Protein AF-K2CKA0-F1 (afdb_monomer_lite)

Foldseek 3Di:
DVPVVVVVVVCLVPPPDPDPVSVVVSVVVVVVVVVVVVVVVVVVLCVVQNPDVLSVLLVLLVVVVVVVLCCLVVPVCPPPLVVVLVVCVVVVNPVVSVVVNVVSLVVSLVVLVVVLVVCLVCLLVVLCVSCVPDDPVSSVVSSVSSNVNSVVVSVVSVVD

pLDDT: mean 84.24, std 9.34, range [54.22, 96.25]

Structure (mmCIF, N/CA/C/O backbone):
data_AF-K2CKA0-F1
#
_entry.id   AF-K2CKA0-F1
#
loop_
_atom_site.group_PDB
_atom_site.id
_atom_site.type_symbol
_atom_site.label_atom_id
_atom_site.label_alt_id
_atom_site.label_comp_id
_atom_site.label_asym_id
_atom_site.label_entity_id
_atom_site.label_seq_id
_atom_site.pdbx_PDB_ins_code
_atom_site.Cartn_x
_atom_site.Cartn_y
_atom_site.Cartn_z
_atom_site.occupancy
_atom_site.B_iso_or_equiv
_atom_site.auth_seq_id
_atom_site.auth_comp_id
_atom_site.auth_asym_id
_atom_site.auth_atom_id
_atom_site.pdbx_PDB_model_num
ATOM 1 N N . MET A 1 1 ? 18.003 16.656 26.207 1.00 54.22 1 MET A N 1
ATOM 2 C CA . MET A 1 1 ? 16.851 17.548 25.933 1.00 54.22 1 MET A CA 1
ATOM 3 C C . MET A 1 1 ? 15.810 17.054 24.901 1.00 54.22 1 MET A C 1
ATOM 5 O O . MET A 1 1 ? 14.679 17.493 25.061 1.00 54.22 1 MET A O 1
ATOM 9 N N . PRO A 1 2 ? 16.053 16.131 23.935 1.00 61.28 2 PRO A N 1
ATOM 10 C CA . PRO A 1 2 ? 15.016 15.755 22.946 1.00 61.28 2 PRO A CA 1
ATOM 11 C C . PRO A 1 2 ? 13.895 14.839 23.483 1.00 61.28 2 PRO A C 1
ATOM 13 O O . PRO A 1 2 ? 12.792 14.834 22.944 1.00 61.28 2 PRO A O 1
ATOM 16 N N . LYS A 1 3 ? 14.133 14.108 24.584 1.00 58.56 3 LYS A N 1
ATOM 17 C CA . LYS A 1 3 ? 13.155 13.155 25.147 1.00 58.56 3 LYS A CA 1
ATOM 18 C C . LYS A 1 3 ? 11.850 13.815 25.627 1.00 58.56 3 LYS A C 1
ATOM 20 O O . LYS A 1 3 ? 10.779 13.302 25.338 1.00 58.56 3 LYS A O 1
ATOM 25 N N . LYS A 1 4 ? 11.921 14.997 26.258 1.00 59.72 4 LYS A N 1
ATOM 26 C CA . LYS A 1 4 ? 10.733 15.708 26.782 1.00 59.72 4 LYS A CA 1
ATOM 27 C C . LYS A 1 4 ? 9.800 16.246 25.688 1.00 59.72 4 LYS A C 1
ATOM 29 O O . LYS A 1 4 ? 8.611 16.413 25.936 1.00 59.72 4 LYS A O 1
ATOM 34 N N . PHE A 1 5 ? 10.329 16.540 24.497 1.00 64.06 5 PHE A N 1
ATOM 35 C CA . PHE A 1 5 ? 9.527 17.013 23.363 1.00 64.06 5 PHE A CA 1
ATOM 36 C C . PHE A 1 5 ? 8.773 15.851 22.703 1.00 64.06 5 PHE A C 1
ATOM 38 O O . PHE A 1 5 ? 7.585 15.969 22.416 1.00 64.06 5 PHE A O 1
ATOM 45 N N . LEU A 1 6 ? 9.444 14.702 22.566 1.00 66.69 6 LEU A N 1
ATOM 46 C CA . LEU A 1 6 ? 8.834 13.454 22.106 1.00 66.69 6 LEU A CA 1
ATOM 47 C C . LEU A 1 6 ? 7.743 12.966 23.065 1.00 66.69 6 LEU A C 1
ATOM 49 O O . LEU A 1 6 ? 6.655 12.637 22.608 1.00 66.69 6 LEU A O 1
ATOM 53 N N . GLU A 1 7 ? 7.981 12.996 24.379 1.00 65.69 7 GLU A N 1
ATOM 54 C CA . GLU A 1 7 ? 6.977 12.602 25.380 1.00 65.69 7 GLU A CA 1
ATOM 55 C C . GLU A 1 7 ? 5.743 13.512 25.371 1.00 65.69 7 GLU A C 1
ATOM 57 O O . GLU A 1 7 ? 4.621 13.017 25.441 1.00 65.69 7 GLU A O 1
ATOM 62 N N . LYS A 1 8 ? 5.916 14.833 25.225 1.00 62.66 8 LYS A N 1
ATOM 63 C CA . LYS A 1 8 ? 4.786 15.770 25.102 1.00 62.66 8 LYS A CA 1
ATOM 64 C C . LYS A 1 8 ? 3.998 15.575 23.806 1.00 62.66 8 LYS A C 1
ATOM 66 O O . LYS A 1 8 ? 2.772 15.631 23.840 1.00 62.66 8 LYS A O 1
ATOM 71 N N . GLY A 1 9 ? 4.681 15.331 22.686 1.00 63.59 9 GLY A N 1
ATOM 72 C CA . GLY A 1 9 ? 4.036 15.019 21.407 1.00 63.59 9 GLY A CA 1
ATOM 73 C C . GLY A 1 9 ? 3.241 13.713 21.471 1.00 63.59 9 GLY A C 1
ATOM 74 O O . GLY A 1 9 ? 2.075 13.683 21.085 1.00 63.59 9 GLY A O 1
ATOM 75 N N . LEU A 1 10 ? 3.829 12.667 22.061 1.00 64.50 10 LEU A N 1
ATOM 76 C CA . LEU A 1 10 ? 3.164 11.388 22.323 1.00 64.50 10 LEU A CA 1
ATOM 77 C C . LEU A 1 10 ? 1.965 11.547 23.258 1.00 64.50 10 LEU A C 1
ATOM 79 O O . LEU A 1 10 ? 0.917 10.979 22.987 1.00 64.50 10 LEU A O 1
ATOM 83 N N . GLN A 1 11 ? 2.064 12.354 24.315 1.00 63.12 11 GLN A N 1
ATOM 84 C CA . GLN A 1 11 ? 0.934 12.605 25.214 1.00 63.12 11 GLN A CA 1
ATOM 85 C C . GLN A 1 11 ? -0.222 13.341 24.530 1.00 63.12 11 GLN A C 1
ATOM 87 O O . GLN A 1 11 ? -1.372 13.054 24.838 1.00 63.12 11 GLN A O 1
ATOM 92 N N . ILE A 1 12 ? 0.043 14.256 23.595 1.00 65.50 12 ILE A N 1
ATOM 93 C CA . ILE A 1 12 ? -1.016 14.932 22.826 1.00 65.50 12 ILE A CA 1
ATOM 94 C C . ILE A 1 12 ? -1.710 13.954 21.865 1.00 65.50 12 ILE A C 1
ATOM 96 O O . ILE A 1 12 ? -2.929 14.023 21.711 1.00 65.50 12 ILE A O 1
ATOM 100 N N . LEU A 1 13 ? -0.959 13.021 21.270 1.00 61.62 13 LEU A N 1
ATOM 101 C CA . LEU A 1 13 ? -1.504 11.967 20.406 1.00 61.62 13 LEU A CA 1
ATOM 102 C C . LEU A 1 13 ? -2.269 10.886 21.189 1.00 61.62 13 LEU A C 1
ATOM 104 O O . LEU A 1 13 ? -3.284 10.391 20.711 1.00 61.62 13 LEU A O 1
ATOM 108 N N . LEU A 1 14 ? -1.802 10.531 22.389 1.00 63.94 14 LEU A N 1
ATOM 109 C CA . LEU A 1 14 ? -2.344 9.433 23.198 1.00 63.94 14 LEU A CA 1
ATOM 110 C C . LEU A 1 14 ? -3.464 9.863 24.159 1.00 63.94 14 LEU A C 1
ATOM 112 O O . LEU A 1 14 ? -4.170 9.013 24.702 1.00 63.94 14 LEU A O 1
ATOM 116 N N . LYS A 1 15 ? -3.653 11.165 24.405 1.00 67.44 15 LYS A N 1
ATOM 117 C CA . LYS A 1 15 ? -4.737 11.651 25.267 1.00 67.44 15 LYS A CA 1
ATOM 118 C C . LYS A 1 15 ? -6.075 11.539 24.534 1.00 67.44 15 LYS A C 1
ATOM 120 O O . LYS A 1 15 ? -6.227 12.046 23.425 1.00 67.44 15 LYS A O 1
ATOM 125 N N . ARG A 1 16 ? -7.065 10.912 25.182 1.00 61.62 16 ARG A N 1
ATOM 126 C CA . ARG A 1 16 ? -8.437 10.775 24.664 1.00 61.62 16 ARG A CA 1
ATOM 127 C C . ARG A 1 16 ? -8.987 12.150 24.276 1.00 61.62 16 ARG A C 1
ATOM 129 O O . ARG A 1 16 ? -9.200 12.998 25.141 1.00 61.62 16 ARG A O 1
ATOM 136 N N . GLN A 1 17 ? -9.197 12.359 22.978 1.00 70.38 17 GLN A N 1
ATOM 137 C CA . GLN A 1 17 ? -9.733 13.610 22.455 1.00 70.38 17 GLN A CA 1
ATOM 138 C C . GLN A 1 17 ? -11.232 13.673 22.751 1.00 70.38 17 GLN A C 1
ATOM 140 O O . GLN A 1 17 ? -11.998 12.830 22.293 1.00 70.38 17 GLN A O 1
ATOM 145 N N . THR A 1 18 ? -11.648 14.643 23.563 1.00 69.19 18 THR A N 1
ATOM 146 C CA . THR A 1 18 ? -13.047 14.800 23.997 1.00 69.19 18 THR A CA 1
ATOM 147 C C . THR A 1 18 ? -13.874 15.661 23.044 1.00 69.19 18 THR A C 1
ATOM 149 O O . THR A 1 18 ? -15.095 15.575 23.064 1.00 69.19 18 THR A O 1
ATOM 152 N N . ASN A 1 19 ? -13.218 16.448 22.183 1.00 80.25 19 ASN A N 1
ATOM 153 C CA . ASN A 1 19 ? -13.859 17.312 21.194 1.00 80.25 19 ASN A CA 1
ATOM 154 C C . ASN A 1 19 ? -13.530 16.860 19.768 1.00 80.25 19 ASN A C 1
ATOM 156 O O . ASN A 1 19 ? -12.363 16.617 19.446 1.00 80.25 19 ASN A O 1
ATOM 160 N N . ILE A 1 20 ? -14.548 16.855 18.898 1.00 83.88 20 ILE A N 1
ATOM 161 C CA . ILE A 1 20 ? -14.439 16.509 17.467 1.00 83.88 20 ILE A CA 1
ATOM 162 C C . ILE A 1 20 ? -13.363 17.359 16.780 1.00 83.88 20 ILE A C 1
ATOM 164 O O . ILE A 1 20 ? -12.543 16.830 16.037 1.00 83.88 20 ILE A O 1
ATOM 168 N N . LEU A 1 21 ? -13.306 18.660 17.094 1.00 84.44 21 LEU A N 1
ATOM 169 C CA . LEU A 1 21 ? -12.316 19.589 16.540 1.00 84.44 21 LEU A CA 1
ATOM 170 C C . LEU A 1 21 ? -10.873 19.163 16.858 1.00 84.44 21 LEU A C 1
ATOM 172 O O . LEU A 1 21 ? -9.999 19.232 15.999 1.00 84.44 21 LEU A O 1
ATOM 176 N N . SER A 1 22 ? -10.629 18.692 18.083 1.00 83.50 22 SER A N 1
ATOM 177 C CA . SER A 1 22 ? -9.296 18.281 18.527 1.00 83.50 22 SER A CA 1
ATOM 178 C C . SER A 1 22 ? -8.872 16.963 17.875 1.00 83.50 22 SER A C 1
ATOM 180 O O . SER A 1 22 ? -7.742 16.833 17.409 1.00 83.50 22 SER A O 1
ATOM 182 N N . ALA A 1 23 ? -9.800 16.006 17.753 1.00 83.88 23 ALA A N 1
ATOM 183 C CA . ALA A 1 23 ? -9.568 14.762 17.019 1.00 83.88 23 ALA A CA 1
ATOM 184 C C . ALA A 1 23 ? -9.287 15.022 15.529 1.00 83.88 23 ALA A C 1
ATOM 186 O O . ALA A 1 23 ? -8.315 14.500 14.984 1.00 83.88 23 ALA A O 1
ATOM 187 N N . ALA A 1 24 ? -10.083 15.883 14.888 1.00 87.12 24 ALA A N 1
ATOM 188 C CA . ALA A 1 24 ? -9.888 16.270 13.494 1.00 87.12 24 ALA A CA 1
ATOM 189 C C . ALA A 1 24 ? -8.528 16.947 13.273 1.00 87.12 24 ALA A C 1
ATOM 191 O O . ALA A 1 24 ? -7.842 16.642 12.300 1.00 87.12 24 ALA A O 1
ATOM 192 N N . PHE A 1 25 ? -8.106 17.822 14.192 1.00 90.06 25 PHE A N 1
ATOM 193 C CA . PHE A 1 25 ? -6.806 18.486 14.113 1.00 90.06 25 PHE A CA 1
ATOM 194 C C . PHE A 1 25 ? -5.639 17.497 14.212 1.00 90.06 25 PHE A C 1
ATOM 196 O O . PHE A 1 25 ? -4.692 17.595 13.435 1.00 90.06 25 PHE A O 1
ATOM 203 N N . VAL A 1 26 ? -5.719 16.517 15.118 1.00 88.19 26 VAL A N 1
ATOM 204 C CA . VAL A 1 26 ? -4.702 15.461 15.238 1.00 88.19 26 VAL A CA 1
ATOM 205 C C . VAL A 1 26 ? -4.618 14.638 13.953 1.00 88.19 26 VAL A C 1
ATOM 20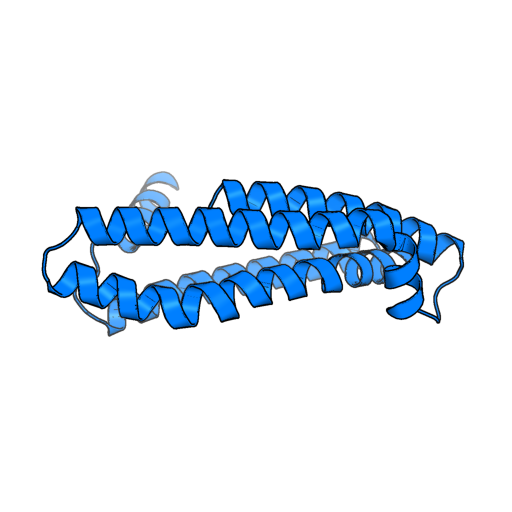7 O O . VAL A 1 26 ? -3.526 14.484 13.412 1.00 88.19 26 VAL A O 1
ATOM 210 N N . ILE A 1 27 ? -5.755 14.177 13.421 1.00 88.69 27 ILE A N 1
ATOM 211 C CA . ILE A 1 27 ? -5.803 13.395 12.176 1.00 88.69 27 ILE A CA 1
ATOM 212 C C . ILE A 1 27 ? -5.205 14.196 11.016 1.00 88.69 27 ILE A C 1
ATOM 214 O O . ILE A 1 27 ? -4.318 13.703 10.321 1.00 88.69 27 ILE A O 1
ATOM 218 N N . MET A 1 28 ? -5.638 15.447 10.827 1.00 90.88 28 MET A N 1
ATOM 219 C CA . MET A 1 28 ? -5.108 16.312 9.770 1.00 90.88 28 MET A CA 1
ATOM 220 C C . MET A 1 28 ? -3.611 16.569 9.939 1.00 90.88 28 MET A C 1
ATOM 222 O O . MET A 1 28 ? -2.869 16.479 8.964 1.00 90.88 28 MET A O 1
ATOM 226 N N . GLY A 1 29 ? -3.148 16.832 11.164 1.00 93.06 29 GLY A N 1
ATOM 227 C CA . GLY A 1 29 ? -1.728 17.009 11.460 1.00 93.06 29 GLY A CA 1
ATOM 228 C C . GLY A 1 29 ? -0.906 15.785 11.060 1.00 93.06 29 GLY A C 1
ATOM 229 O O . GLY A 1 29 ? 0.100 15.916 10.362 1.00 93.06 29 GLY A O 1
ATOM 230 N N . THR A 1 30 ? -1.363 14.584 11.422 1.00 90.62 30 THR A N 1
ATOM 231 C CA . THR A 1 30 ? -0.705 13.328 11.042 1.00 90.62 30 THR A CA 1
ATOM 232 C C . THR A 1 30 ? -0.719 13.108 9.528 1.00 90.62 30 THR A C 1
ATOM 234 O O . THR A 1 30 ? 0.310 12.736 8.965 1.00 90.62 30 THR A O 1
ATOM 237 N N . VAL A 1 31 ? -1.832 13.394 8.846 1.00 91.88 31 VAL A N 1
ATOM 238 C CA . VAL A 1 31 ? -1.941 13.277 7.381 1.00 91.88 31 VAL A CA 1
ATOM 239 C C . VAL A 1 31 ? -0.991 14.241 6.671 1.00 91.88 31 VAL A C 1
ATOM 241 O O . VAL A 1 31 ? -0.314 13.845 5.725 1.00 91.88 31 VAL A O 1
ATOM 244 N N . VAL A 1 32 ? -0.891 15.491 7.126 1.00 95.19 32 VAL A N 1
ATOM 245 C CA . VAL A 1 32 ? 0.040 16.476 6.554 1.00 95.19 32 VAL A CA 1
ATOM 246 C C . VAL A 1 32 ? 1.484 16.014 6.730 1.00 95.19 32 VAL A C 1
ATOM 248 O O . VAL A 1 32 ? 2.254 16.048 5.772 1.00 95.19 32 VAL A O 1
ATOM 251 N N . ILE A 1 33 ? 1.851 15.520 7.915 1.00 94.81 33 ILE A N 1
ATOM 252 C CA . ILE A 1 33 ? 3.195 14.984 8.169 1.00 94.81 33 ILE A CA 1
ATOM 253 C C . ILE A 1 33 ? 3.488 13.786 7.252 1.00 94.81 33 ILE A C 1
ATOM 255 O O . ILE A 1 33 ? 4.561 13.730 6.650 1.00 94.81 33 ILE A O 1
ATOM 259 N N . ALA A 1 34 ? 2.535 12.864 7.086 1.00 92.69 34 ALA A N 1
ATOM 260 C CA . ALA A 1 34 ? 2.676 11.719 6.188 1.00 92.69 34 ALA A CA 1
ATOM 261 C C . ALA A 1 34 ? 2.852 12.149 4.721 1.00 92.69 34 ALA A C 1
ATOM 263 O O . ALA A 1 34 ? 3.707 11.612 4.016 1.00 92.69 34 ALA A O 1
ATOM 264 N N . GLN A 1 35 ? 2.108 13.163 4.269 1.00 93.38 35 GLN A N 1
ATOM 265 C CA . GLN A 1 35 ? 2.254 13.714 2.920 1.00 93.38 35 GLN A CA 1
ATOM 266 C C . GLN A 1 35 ? 3.601 14.413 2.721 1.00 93.38 35 GLN A C 1
ATOM 268 O O . GLN A 1 35 ? 4.241 14.207 1.693 1.00 93.38 35 GLN A O 1
ATOM 273 N N . LEU A 1 36 ? 4.083 15.178 3.704 1.00 96.25 36 LEU A N 1
ATOM 274 C CA . LEU A 1 36 ? 5.413 15.791 3.652 1.00 96.25 36 LEU A CA 1
ATOM 275 C C . LEU A 1 36 ? 6.518 14.731 3.563 1.00 96.25 36 LEU A C 1
ATOM 277 O O . LEU A 1 36 ? 7.413 14.855 2.729 1.00 96.25 36 LEU A O 1
ATOM 281 N N . LEU A 1 37 ? 6.432 13.658 4.354 1.00 94.69 37 LEU A N 1
ATOM 282 C CA . LEU A 1 37 ? 7.343 12.510 4.258 1.00 94.69 37 LEU A CA 1
ATOM 283 C C . LEU A 1 37 ? 7.275 11.848 2.874 1.00 94.69 37 LEU A C 1
ATOM 285 O O . LEU A 1 37 ? 8.311 11.523 2.292 1.00 94.69 37 LEU A O 1
ATOM 289 N N . GLY A 1 38 ? 6.073 11.706 2.312 1.00 92.12 38 GLY A N 1
ATOM 290 C CA . GLY A 1 38 ? 5.863 11.209 0.953 1.00 92.12 38 GLY A CA 1
ATOM 291 C C . GLY A 1 38 ? 6.523 12.087 -0.115 1.00 92.12 38 GLY A C 1
ATOM 292 O O . GLY A 1 38 ? 7.179 11.563 -1.017 1.00 92.12 38 GLY A O 1
ATOM 293 N N . LEU A 1 39 ? 6.423 13.412 0.015 1.00 94.31 39 LEU A N 1
ATOM 294 C CA . LEU A 1 39 ? 7.079 14.373 -0.877 1.00 94.31 39 LEU A CA 1
ATOM 295 C C . LEU A 1 39 ? 8.604 14.306 -0.761 1.00 94.31 39 LEU A C 1
ATOM 297 O O . LEU A 1 39 ? 9.298 14.300 -1.778 1.00 94.31 39 LEU A O 1
ATOM 301 N N . VAL A 1 40 ? 9.138 14.210 0.460 1.00 95.31 40 VAL A N 1
ATOM 302 C CA . VAL A 1 40 ? 10.579 14.027 0.690 1.00 95.31 40 VAL A CA 1
ATOM 303 C C . VAL A 1 40 ? 11.055 12.727 0.045 1.00 95.31 40 VAL A C 1
ATOM 305 O O . VAL A 1 40 ? 12.038 12.745 -0.693 1.00 95.31 40 VAL A O 1
ATOM 308 N N . ARG A 1 41 ? 10.326 11.617 0.225 1.00 93.19 41 ARG A N 1
ATOM 309 C CA . ARG A 1 41 ? 10.616 10.336 -0.438 1.00 93.19 41 ARG A CA 1
ATOM 310 C C . ARG A 1 41 ? 10.673 10.494 -1.956 1.00 93.19 41 ARG A C 1
ATOM 312 O O . ARG A 1 41 ? 11.622 10.030 -2.579 1.00 93.19 41 ARG A O 1
ATOM 319 N N . GLN A 1 42 ? 9.688 11.161 -2.556 1.00 89.31 42 GLN A N 1
ATOM 320 C CA . GLN A 1 42 ? 9.666 11.392 -4.003 1.00 89.31 42 GLN A CA 1
ATOM 321 C C . GLN A 1 42 ? 10.861 12.228 -4.472 1.00 89.31 42 GLN A C 1
ATOM 323 O O . GLN A 1 42 ? 11.501 11.877 -5.461 1.00 89.31 42 GLN A O 1
ATOM 328 N N . ARG A 1 43 ? 11.211 13.298 -3.749 1.00 90.62 43 ARG A N 1
ATOM 329 C CA . ARG A 1 43 ? 12.387 14.125 -4.057 1.00 90.62 43 ARG A CA 1
ATOM 330 C C . ARG A 1 43 ? 13.688 13.334 -3.964 1.00 90.62 43 ARG A C 1
ATOM 332 O O . ARG A 1 43 ? 14.524 13.478 -4.849 1.00 90.62 43 ARG A O 1
ATOM 339 N N . LEU A 1 44 ? 13.842 12.485 -2.948 1.00 91.12 44 LEU A N 1
ATOM 340 C CA . LEU A 1 44 ? 15.010 11.615 -2.798 1.00 91.12 44 LEU A CA 1
ATOM 341 C C . LEU A 1 44 ? 15.112 10.605 -3.945 1.00 91.12 44 LEU A C 1
ATOM 343 O O . LEU A 1 44 ? 16.189 10.441 -4.508 1.00 91.12 44 LEU A O 1
ATOM 347 N N . LEU A 1 45 ? 14.000 9.980 -4.342 1.00 88.88 45 LEU A N 1
ATOM 348 C CA . LEU A 1 45 ? 13.981 9.057 -5.480 1.00 88.88 45 LEU A CA 1
ATOM 349 C C . LEU A 1 45 ? 14.411 9.749 -6.780 1.00 88.88 45 LEU A C 1
ATOM 351 O O . LEU A 1 45 ? 15.243 9.214 -7.506 1.00 88.88 45 LEU A O 1
ATOM 355 N N . VAL A 1 46 ? 13.908 10.957 -7.048 1.00 89.69 46 VAL A N 1
ATOM 356 C CA . VAL A 1 46 ? 14.320 11.745 -8.222 1.00 89.69 46 VAL A CA 1
ATOM 357 C C . VAL A 1 46 ? 15.785 12.183 -8.124 1.00 89.69 46 VAL A C 1
ATOM 359 O O . VAL A 1 46 ? 16.481 12.171 -9.131 1.00 89.69 46 VAL A O 1
ATOM 362 N N . ALA A 1 47 ? 16.279 12.546 -6.938 1.00 87.75 47 ALA A N 1
ATOM 363 C CA . ALA A 1 47 ? 17.671 12.959 -6.751 1.00 87.75 47 ALA A CA 1
ATOM 364 C C . ALA A 1 47 ? 18.668 11.803 -6.939 1.00 87.75 47 ALA A C 1
ATOM 366 O O . ALA A 1 47 ? 19.742 12.013 -7.493 1.00 87.75 47 ALA A O 1
ATOM 367 N N . ILE A 1 48 ? 18.314 10.592 -6.495 1.00 87.19 48 ILE A N 1
ATOM 368 C CA . ILE A 1 48 ? 19.178 9.404 -6.573 1.00 87.19 48 ILE A CA 1
ATOM 369 C C . ILE A 1 48 ? 19.127 8.773 -7.967 1.00 87.19 48 ILE A C 1
ATOM 371 O O . ILE A 1 48 ? 20.165 8.453 -8.538 1.00 87.19 48 ILE A O 1
ATOM 375 N N . PHE A 1 49 ? 17.926 8.580 -8.518 1.00 83.69 49 PHE A N 1
ATOM 376 C CA . PHE A 1 49 ? 17.735 7.862 -9.782 1.00 83.69 49 PHE A CA 1
ATOM 377 C C . PHE A 1 49 ? 17.640 8.785 -11.005 1.00 83.69 49 PHE A C 1
ATOM 379 O O . PHE A 1 49 ? 17.656 8.291 -12.133 1.00 83.69 49 PHE A O 1
ATOM 386 N N . GLY A 1 50 ? 17.530 10.103 -10.815 1.00 78.81 50 GLY A N 1
ATOM 387 C CA . GLY A 1 50 ? 17.325 11.072 -11.893 1.00 78.81 50 GLY A CA 1
ATOM 388 C C . GLY A 1 50 ? 15.998 10.880 -12.637 1.00 78.81 50 GLY A C 1
ATOM 389 O O . GLY A 1 50 ? 15.131 10.100 -12.238 1.00 78.81 50 GLY A O 1
ATOM 390 N N . ALA A 1 51 ? 15.858 11.552 -13.784 1.00 67.38 51 ALA A N 1
ATOM 391 C CA . ALA A 1 51 ? 14.810 11.267 -14.770 1.00 67.38 51 ALA A CA 1
ATOM 392 C C . ALA A 1 51 ? 15.137 9.988 -15.571 1.00 67.38 51 ALA A C 1
ATOM 394 O O . ALA A 1 51 ? 15.152 9.994 -16.800 1.00 67.38 51 ALA A O 1
ATOM 395 N N . SER A 1 52 ? 15.483 8.897 -14.882 1.00 74.81 52 SER A N 1
ATOM 396 C CA . SER A 1 52 ? 15.785 7.621 -15.528 1.00 74.81 52 SER A CA 1
ATOM 397 C C . SER A 1 52 ? 14.513 6.827 -15.808 1.00 74.81 52 SER A C 1
ATOM 399 O O . SER A 1 52 ? 13.544 6.854 -15.045 1.00 74.81 52 SER A O 1
ATOM 401 N N . ASN A 1 53 ? 14.548 6.033 -16.879 1.00 78.12 53 ASN A N 1
ATOM 402 C CA . ASN A 1 53 ? 13.474 5.093 -17.202 1.00 78.12 53 ASN A CA 1
ATOM 403 C C . ASN A 1 53 ? 13.197 4.098 -16.056 1.00 78.12 53 ASN A C 1
ATOM 405 O O . ASN A 1 53 ? 12.073 3.631 -15.907 1.00 78.12 53 ASN A O 1
ATOM 409 N N . ILE A 1 54 ? 14.194 3.813 -15.211 1.00 84.50 54 ILE A N 1
ATOM 410 C CA . ILE A 1 54 ? 14.078 2.900 -14.065 1.00 84.50 54 ILE A CA 1
ATOM 411 C C . ILE A 1 54 ? 13.123 3.464 -13.006 1.00 84.50 54 ILE A C 1
ATOM 413 O O . ILE A 1 54 ? 12.287 2.729 -12.482 1.00 84.50 54 ILE A O 1
ATOM 417 N N . LEU A 1 55 ? 13.193 4.770 -12.724 1.00 86.69 55 LEU A N 1
ATOM 418 C CA . LEU A 1 55 ? 12.272 5.411 -11.785 1.00 86.69 55 LEU A CA 1
ATOM 419 C C . LEU A 1 55 ? 10.830 5.355 -12.306 1.00 86.69 55 LEU A C 1
ATOM 421 O O . LEU A 1 55 ? 9.914 5.051 -11.545 1.00 86.69 55 LEU A O 1
ATOM 425 N N . GLY A 1 56 ? 10.634 5.589 -13.607 1.00 86.81 56 GLY A N 1
ATOM 426 C CA . GLY A 1 56 ? 9.328 5.450 -14.255 1.00 86.81 56 GLY A CA 1
ATOM 427 C C . GLY A 1 56 ? 8.755 4.037 -14.121 1.00 86.81 56 GLY A C 1
ATOM 428 O O . GLY A 1 56 ? 7.580 3.881 -13.796 1.00 86.81 56 GLY A O 1
ATOM 429 N N . VAL A 1 57 ? 9.599 3.014 -14.286 1.00 90.19 57 VAL A N 1
ATOM 430 C CA . VAL A 1 57 ? 9.227 1.602 -14.106 1.00 90.19 57 VAL A CA 1
ATOM 431 C C . VAL A 1 57 ? 8.847 1.290 -12.657 1.00 90.19 57 VAL A C 1
ATOM 433 O O . VAL A 1 57 ? 7.827 0.643 -12.429 1.00 90.19 57 VAL A O 1
ATOM 436 N N . TYR A 1 58 ? 9.612 1.778 -11.678 1.00 90.00 58 TYR A N 1
ATOM 437 C CA . TYR A 1 58 ? 9.300 1.596 -10.256 1.00 90.00 58 TYR A CA 1
ATOM 438 C C . TYR A 1 58 ? 7.993 2.289 -9.848 1.00 90.00 58 TYR A C 1
ATOM 440 O O . TYR A 1 58 ? 7.160 1.708 -9.160 1.00 90.00 58 TYR A O 1
ATOM 448 N N . LEU A 1 59 ? 7.777 3.527 -10.295 1.00 89.12 59 LEU A N 1
ATOM 449 C CA . LEU A 1 59 ? 6.539 4.252 -9.999 1.00 89.12 59 LEU A CA 1
ATOM 450 C C . LEU A 1 59 ? 5.325 3.612 -10.684 1.00 89.12 59 LEU A C 1
ATOM 452 O O . LEU A 1 59 ? 4.219 3.670 -10.154 1.00 89.12 59 LEU A O 1
ATOM 456 N N . ALA A 1 60 ? 5.509 3.013 -11.861 1.00 90.50 60 ALA A N 1
ATOM 457 C CA . ALA A 1 60 ? 4.448 2.288 -12.548 1.00 90.50 60 ALA A CA 1
ATOM 458 C C . ALA A 1 60 ? 4.128 0.949 -11.869 1.00 90.50 60 ALA A C 1
ATOM 460 O O . ALA A 1 60 ? 2.956 0.583 -11.796 1.00 90.50 60 ALA A O 1
ATOM 461 N N . SER A 1 61 ? 5.135 0.230 -11.361 1.00 91.94 61 SER A N 1
ATOM 462 C CA . SER A 1 61 ? 4.941 -1.089 -10.749 1.00 91.94 61 SER A CA 1
ATOM 463 C C . SER A 1 61 ? 4.147 -1.044 -9.443 1.00 91.94 61 SER A C 1
ATOM 465 O O . SER A 1 61 ? 3.470 -2.025 -9.144 1.00 91.94 61 SER A O 1
ATOM 467 N N . SER A 1 62 ? 4.177 0.073 -8.701 1.00 90.62 62 SER A N 1
ATOM 468 C CA . SER A 1 62 ? 3.405 0.224 -7.456 1.00 90.62 62 SER A CA 1
ATOM 469 C C . SER A 1 62 ? 1.949 0.636 -7.669 1.00 90.62 62 SER A C 1
ATOM 471 O O . SER A 1 62 ? 1.104 0.284 -6.859 1.00 90.62 62 SER A O 1
ATOM 473 N N . ARG A 1 63 ? 1.610 1.316 -8.774 1.00 90.31 63 ARG A N 1
ATOM 474 C CA . ARG A 1 63 ? 0.266 1.898 -8.976 1.00 90.31 63 ARG A CA 1
ATOM 475 C C . ARG A 1 63 ? -0.880 0.904 -8.857 1.00 90.31 63 ARG A C 1
ATOM 477 O O . ARG A 1 63 ? -1.912 1.240 -8.288 1.00 90.31 63 ARG A O 1
ATOM 484 N N . LEU A 1 64 ? -0.739 -0.260 -9.486 1.00 89.94 64 LEU A N 1
ATOM 485 C CA . LEU A 1 64 ? -1.812 -1.248 -9.540 1.00 89.94 64 LEU A CA 1
ATOM 486 C C . LEU A 1 64 ? -2.022 -1.938 -8.178 1.00 89.94 64 LEU A C 1
ATOM 488 O O . LEU A 1 64 ? -3.171 -1.973 -7.735 1.00 89.94 64 L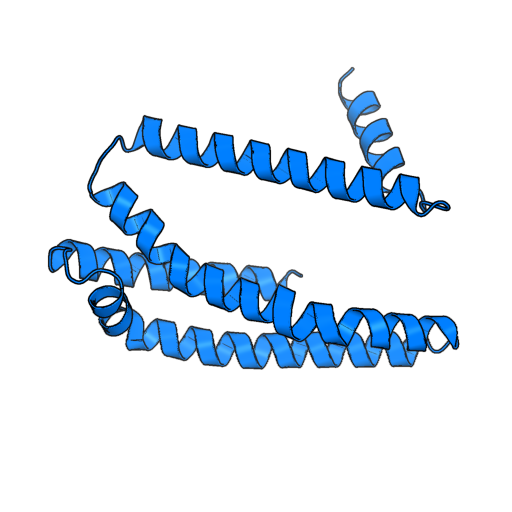EU A O 1
ATOM 492 N N . PRO A 1 65 ? -0.960 -2.417 -7.496 1.00 89.19 65 PRO A N 1
ATOM 493 C CA . PRO A 1 65 ? -1.042 -2.837 -6.094 1.00 89.19 65 PRO A CA 1
ATOM 494 C C . PRO A 1 65 ? -1.655 -1.759 -5.177 1.00 89.19 65 PRO A C 1
ATOM 496 O O . PRO A 1 65 ? -2.715 -1.988 -4.586 1.00 89.19 65 PRO A O 1
ATOM 499 N N . ASP A 1 66 ? -1.102 -0.537 -5.208 1.00 90.19 66 ASP A N 1
ATOM 500 C CA . ASP A 1 66 ? -1.537 0.594 -4.376 1.00 90.19 66 ASP A CA 1
ATOM 501 C C . ASP A 1 66 ? -3.038 0.890 -4.570 1.00 90.19 66 ASP A C 1
ATOM 503 O O . ASP A 1 66 ? -3.777 1.129 -3.612 1.00 90.19 66 ASP A O 1
ATOM 507 N N . PHE A 1 67 ? -3.517 0.852 -5.819 1.00 90.19 67 PHE A N 1
ATOM 508 C CA . PHE A 1 67 ? -4.921 1.090 -6.150 1.00 90.19 67 PHE A CA 1
ATOM 509 C C . PHE A 1 67 ? -5.856 0.046 -5.531 1.00 90.19 67 PHE A C 1
ATOM 511 O O . PHE A 1 67 ? -6.902 0.400 -4.986 1.00 90.19 67 PHE A O 1
ATOM 518 N N . LEU A 1 68 ? -5.499 -1.237 -5.596 1.00 88.06 68 LEU A N 1
ATOM 519 C CA . LEU A 1 68 ? -6.320 -2.312 -5.034 1.00 88.06 68 LEU A CA 1
ATOM 520 C C . LEU A 1 68 ? -6.343 -2.268 -3.513 1.00 88.06 68 LEU A C 1
ATOM 522 O O . LEU A 1 68 ? -7.403 -2.4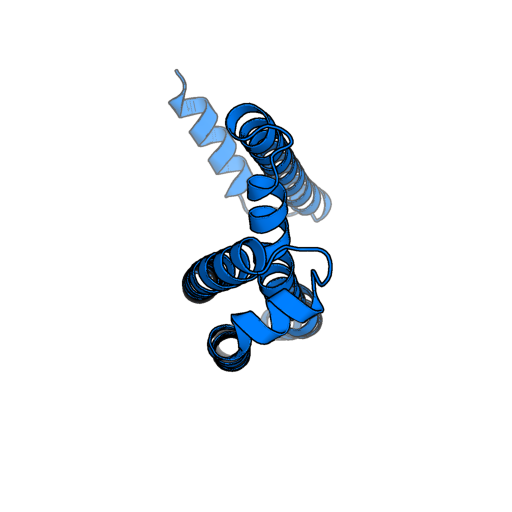26 -2.904 1.00 88.06 68 LEU A O 1
ATOM 526 N N . PHE A 1 69 ? -5.188 -2.000 -2.913 1.00 85.81 69 PHE A N 1
ATOM 527 C CA . PHE A 1 69 ? -5.064 -1.773 -1.484 1.00 85.81 69 PHE A CA 1
ATOM 528 C C . PHE A 1 69 ? -5.969 -0.619 -1.031 1.00 85.81 69 PHE A C 1
ATOM 530 O O . PHE A 1 69 ? -6.772 -0.765 -0.104 1.00 85.81 69 PHE A O 1
ATOM 537 N N . GLN A 1 70 ? -5.927 0.506 -1.748 1.00 85.81 70 GLN A N 1
ATOM 538 C CA . GLN A 1 70 ? -6.758 1.667 -1.450 1.00 85.81 70 GLN A CA 1
ATOM 539 C C . GLN A 1 70 ? -8.253 1.388 -1.663 1.00 85.81 70 GLN A C 1
ATOM 541 O O . GLN A 1 70 ? -9.068 1.844 -0.864 1.00 85.81 70 GLN A O 1
ATOM 546 N N . LEU A 1 71 ? -8.632 0.609 -2.679 1.00 87.19 71 LEU A N 1
ATOM 547 C CA . LEU A 1 71 ? -10.021 0.210 -2.925 1.00 87.19 71 LEU A CA 1
ATOM 548 C C . LEU A 1 71 ? -10.586 -0.610 -1.758 1.00 87.19 71 LEU A C 1
ATOM 550 O O . LEU A 1 71 ? -11.713 -0.370 -1.319 1.00 87.19 71 LEU A O 1
ATOM 554 N N . ILE A 1 72 ? -9.801 -1.540 -1.215 1.00 82.06 72 ILE A N 1
ATOM 555 C CA . ILE A 1 72 ? -10.237 -2.398 -0.110 1.00 82.06 72 ILE A CA 1
ATOM 556 C C . ILE A 1 72 ? -10.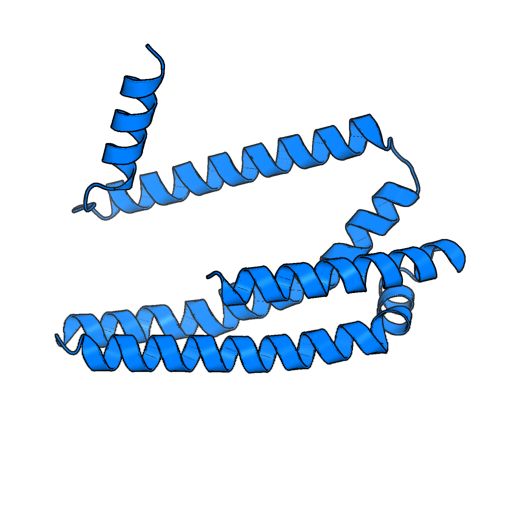321 -1.609 1.202 1.00 82.06 72 ILE A C 1
ATOM 558 O O . ILE A 1 72 ? -11.330 -1.704 1.901 1.00 82.06 72 ILE A O 1
ATOM 562 N N . ILE A 1 73 ? -9.330 -0.769 1.510 1.00 78.75 73 ILE A N 1
ATOM 563 C CA . ILE A 1 73 ? -9.311 0.009 2.760 1.00 78.75 73 ILE A CA 1
ATOM 564 C C . ILE A 1 73 ? -10.302 1.173 2.737 1.00 78.75 73 ILE A C 1
ATOM 566 O O . ILE A 1 73 ? -11.099 1.331 3.667 1.00 78.75 73 ILE A O 1
ATOM 570 N N . ALA A 1 74 ? -10.261 2.007 1.698 1.00 73.88 74 ALA A N 1
ATOM 571 C CA . ALA A 1 74 ? -11.098 3.201 1.620 1.00 73.88 74 ALA A CA 1
ATOM 572 C C . ALA A 1 74 ? -12.537 2.863 1.210 1.00 73.88 74 ALA A C 1
ATOM 574 O O . ALA A 1 74 ? -13.480 3.433 1.755 1.00 73.88 74 ALA A O 1
ATOM 575 N N . GLY A 1 75 ? -12.707 1.935 0.266 1.00 70.69 75 GLY A N 1
ATOM 576 C CA . GLY A 1 75 ? -14.009 1.563 -0.278 1.00 70.69 75 GLY A CA 1
ATOM 577 C C . GLY A 1 75 ? -14.750 0.575 0.611 1.00 70.69 75 GLY A C 1
ATOM 578 O O . GLY A 1 75 ? -15.768 0.922 1.205 1.00 70.69 75 GLY A O 1
ATOM 579 N N . ALA A 1 76 ? -14.255 -0.658 0.703 1.00 68.69 76 ALA A N 1
ATOM 580 C CA . ALA A 1 76 ? -14.995 -1.751 1.334 1.00 68.69 76 ALA A CA 1
ATOM 581 C C . ALA A 1 76 ? -14.969 -1.684 2.866 1.00 68.69 76 ALA A C 1
ATOM 583 O O . ALA A 1 76 ? -16.008 -1.837 3.507 1.00 68.69 76 ALA A O 1
ATOM 584 N N . LEU A 1 77 ? -13.793 -1.435 3.450 1.00 71.94 77 LEU A N 1
ATOM 585 C CA . LEU A 1 77 ? -13.649 -1.423 4.898 1.00 71.94 77 LEU A CA 1
ATOM 586 C C . LEU A 1 77 ? -14.243 -0.132 5.464 1.00 71.94 77 LEU A C 1
ATOM 588 O O . LEU A 1 77 ? -15.245 -0.185 6.156 1.00 71.94 77 LEU A O 1
ATOM 592 N N . SER A 1 78 ? -13.731 1.046 5.111 1.00 73.19 78 SER A N 1
ATOM 593 C CA . SER A 1 78 ? -14.101 2.291 5.807 1.00 73.19 78 SER A CA 1
ATOM 594 C C . SER A 1 78 ? -15.576 2.704 5.668 1.00 73.19 78 SER A C 1
ATOM 596 O O . SER A 1 78 ? -16.161 3.177 6.643 1.00 73.19 78 SER A O 1
ATOM 598 N N . SER A 1 79 ? -16.197 2.521 4.496 1.00 74.06 79 SER A N 1
ATOM 599 C CA . SER A 1 79 ? -17.569 3.001 4.246 1.00 74.06 79 SER A CA 1
ATOM 600 C C . SER A 1 79 ? -18.649 2.202 4.987 1.00 74.06 79 SER A C 1
ATOM 602 O O . SER A 1 79 ? -19.631 2.784 5.444 1.00 74.06 79 SER A O 1
ATOM 604 N N . ALA A 1 80 ? -18.455 0.890 5.148 1.00 77.12 80 ALA A N 1
ATOM 605 C CA . ALA A 1 80 ? -19.405 0.002 5.815 1.00 77.12 80 ALA A CA 1
ATOM 606 C C . ALA A 1 80 ? -18.993 -0.322 7.260 1.00 77.12 80 ALA A C 1
ATOM 608 O O . ALA A 1 80 ? -19.850 -0.448 8.132 1.00 77.12 80 ALA A O 1
ATOM 609 N N . PHE A 1 81 ? -17.691 -0.428 7.543 1.00 81.44 81 PHE A N 1
ATOM 610 C CA . PHE A 1 81 ? -17.183 -0.803 8.863 1.00 81.44 81 PHE A CA 1
ATOM 611 C C . PHE A 1 81 ? -17.454 0.267 9.912 1.00 81.44 81 PHE A C 1
ATOM 613 O O . PHE A 1 81 ? -18.041 -0.038 10.943 1.00 81.44 81 PHE A O 1
ATOM 620 N N . ILE A 1 82 ? -17.034 1.511 9.657 1.00 82.38 82 ILE A N 1
ATOM 621 C CA . ILE A 1 82 ? -17.085 2.599 10.642 1.00 82.38 82 ILE A CA 1
ATOM 622 C C . ILE A 1 82 ? -18.509 2.821 11.177 1.00 82.38 82 ILE A C 1
ATOM 624 O O . ILE A 1 82 ? -18.672 2.768 12.396 1.00 82.38 82 ILE A O 1
ATOM 628 N N . PRO A 1 83 ? -19.548 3.023 10.337 1.00 82.38 83 PRO A N 1
ATOM 629 C CA . PRO A 1 83 ? -20.893 3.281 10.848 1.00 82.38 83 PRO A CA 1
ATOM 630 C C . PRO A 1 83 ? -21.451 2.098 11.643 1.00 82.38 83 PRO A C 1
ATOM 632 O O . PRO A 1 83 ? -21.995 2.297 12.728 1.00 82.38 83 PRO A O 1
ATOM 635 N N . VAL A 1 84 ? -21.264 0.868 11.154 1.00 84.00 84 VAL A N 1
ATOM 636 C CA . VAL A 1 84 ? -21.788 -0.331 11.820 1.00 84.00 84 VAL A CA 1
ATOM 637 C C . VAL A 1 84 ? -21.043 -0.580 13.135 1.00 84.00 84 VAL A C 1
ATOM 639 O O . VAL A 1 84 ? -21.667 -0.804 14.170 1.00 84.00 84 VAL A O 1
ATOM 642 N N . PHE A 1 85 ? -19.717 -0.456 13.149 1.00 85.06 85 PHE A N 1
ATOM 643 C CA . PHE A 1 85 ? -18.906 -0.610 14.357 1.00 85.06 85 PHE A CA 1
ATOM 644 C C . PHE A 1 85 ? -19.249 0.450 15.415 1.00 85.06 85 PHE A C 1
ATOM 646 O O . PHE A 1 85 ? -19.398 0.126 16.595 1.00 85.06 85 PHE A O 1
ATOM 653 N N . SER A 1 86 ? -19.437 1.708 15.001 1.00 84.62 86 SER A N 1
ATOM 654 C CA . SER A 1 86 ? -19.897 2.785 15.883 1.00 84.62 86 SER A CA 1
ATOM 655 C C . SER A 1 86 ? -21.297 2.525 16.444 1.00 84.62 86 SER A C 1
ATOM 657 O O . SER A 1 86 ? -21.539 2.826 17.613 1.00 84.62 86 SER A O 1
ATOM 659 N N . GLU A 1 87 ? -22.201 1.923 15.668 1.00 85.88 87 GLU A N 1
ATOM 660 C CA . GLU A 1 87 ? -23.537 1.544 16.135 1.00 85.88 87 GLU A CA 1
ATOM 661 C C . GLU A 1 87 ? -23.483 0.453 17.219 1.00 85.88 87 GLU A C 1
ATOM 663 O O . GLU A 1 87 ? -24.151 0.574 18.250 1.00 85.88 87 GLU A O 1
ATOM 668 N N . TYR A 1 88 ? -22.655 -0.585 17.038 1.00 85.88 88 TYR A N 1
ATOM 669 C CA . TYR A 1 88 ? -22.463 -1.630 18.054 1.00 85.88 88 TYR A CA 1
ATOM 670 C C . TYR A 1 88 ? -21.855 -1.074 19.348 1.00 85.88 88 TYR A C 1
ATOM 672 O O . TYR A 1 88 ? -22.294 -1.447 20.439 1.00 85.88 88 TYR A O 1
ATOM 680 N N . LEU A 1 89 ? -20.894 -0.146 19.246 1.00 84.81 89 LEU A N 1
ATOM 681 C CA . LEU A 1 89 ? -20.334 0.537 20.415 1.00 84.81 89 LEU A CA 1
ATOM 682 C C . LEU A 1 89 ? -21.371 1.402 21.139 1.00 84.81 89 LEU A C 1
ATOM 684 O O . LEU A 1 89 ? -21.392 1.411 22.367 1.00 84.81 89 LEU A O 1
ATOM 688 N N . GLY A 1 90 ? -22.236 2.101 20.399 1.00 83.69 90 GLY A N 1
ATOM 689 C CA . GLY A 1 90 ? -23.313 2.917 20.969 1.00 83.69 90 GLY A CA 1
ATOM 690 C C . GLY A 1 90 ? -24.362 2.104 21.735 1.00 83.69 90 GLY A C 1
ATOM 691 O O . GLY A 1 90 ? -25.040 2.644 22.603 1.00 83.69 90 GLY A O 1
ATOM 692 N N . LYS A 1 91 ? -24.467 0.800 21.452 1.00 87.94 91 LYS A N 1
ATOM 693 C CA . LYS A 1 91 ? -25.349 -0.159 22.138 1.00 87.94 91 LYS A CA 1
ATOM 694 C C . LYS A 1 91 ? -24.651 -0.926 23.276 1.00 87.94 91 LYS A C 1
ATOM 696 O O . LYS A 1 91 ? -25.199 -1.915 23.751 1.00 87.94 91 LYS A O 1
ATOM 701 N N . ASP A 1 92 ? -23.442 -0.515 23.673 1.00 82.56 92 ASP A N 1
ATOM 702 C CA . ASP A 1 92 ? -22.576 -1.174 24.672 1.00 82.56 92 ASP A CA 1
ATOM 703 C C . ASP A 1 92 ? -22.206 -2.643 24.355 1.00 82.56 92 ASP A C 1
ATOM 705 O O . ASP A 1 92 ? -21.696 -3.383 25.198 1.00 82.56 92 ASP A O 1
ATOM 709 N N . LYS A 1 93 ? -22.370 -3.075 23.097 1.00 86.69 93 LYS A N 1
ATOM 710 C CA . LYS A 1 93 ? -22.057 -4.436 22.629 1.00 86.69 93 LYS A CA 1
ATOM 711 C C . LYS A 1 93 ? -20.606 -4.556 22.158 1.00 86.69 93 LYS A C 1
ATOM 713 O O . LYS A 1 93 ? -20.327 -4.837 20.992 1.00 86.69 93 LYS A O 1
ATOM 718 N N . LYS A 1 94 ? -19.658 -4.317 23.066 1.00 83.19 94 LYS A N 1
ATOM 719 C CA . LYS A 1 94 ? -18.218 -4.260 22.737 1.00 83.19 94 LYS A CA 1
ATOM 720 C C . LYS A 1 94 ? -17.665 -5.572 22.175 1.00 83.19 94 LYS A C 1
ATOM 722 O O . LYS A 1 94 ? -16.843 -5.538 21.263 1.00 83.19 94 LYS A O 1
ATOM 727 N N . GLU A 1 95 ? -18.113 -6.714 22.692 1.00 85.94 95 GLU A N 1
ATOM 728 C CA . GLU A 1 95 ? -17.677 -8.025 22.193 1.00 85.94 95 GLU A CA 1
ATOM 729 C C . GLU A 1 95 ? -18.165 -8.285 20.766 1.00 85.94 95 GLU A C 1
ATOM 731 O O . GLU A 1 95 ? -17.377 -8.712 19.922 1.00 85.94 95 GLU A O 1
ATOM 736 N N . ASP A 1 96 ? -19.425 -7.961 20.470 1.00 84.62 96 ASP A N 1
ATOM 737 C CA . ASP A 1 96 ? -19.990 -8.116 19.126 1.00 84.62 96 ASP A CA 1
ATOM 738 C C . ASP A 1 96 ? -19.306 -7.178 18.124 1.00 84.62 96 ASP A C 1
ATOM 740 O O . ASP A 1 96 ? -18.969 -7.602 17.017 1.00 84.62 96 ASP A O 1
ATOM 744 N N . ALA A 1 97 ? -19.009 -5.936 18.530 1.00 84.12 97 ALA A N 1
ATOM 745 C CA . ALA A 1 97 ? -18.228 -4.995 17.725 1.00 84.12 97 ALA A CA 1
ATOM 746 C C . ALA A 1 97 ? -16.843 -5.569 17.377 1.00 84.12 97 ALA A C 1
ATOM 748 O O . ALA A 1 97 ? -16.416 -5.530 16.222 1.00 84.12 97 ALA A O 1
ATOM 749 N N . CYS A 1 98 ? -16.152 -6.147 18.365 1.00 83.38 98 CYS A N 1
ATOM 750 C CA . CYS A 1 98 ? -14.834 -6.750 18.179 1.00 83.38 98 CYS A CA 1
ATOM 751 C C . CYS A 1 98 ? -14.886 -7.977 17.253 1.00 83.38 98 CYS A C 1
ATOM 753 O O . CYS A 1 98 ? -14.055 -8.105 16.349 1.00 83.38 98 CYS A O 1
ATOM 755 N N . ARG A 1 99 ? -15.896 -8.847 17.409 1.00 86.00 99 ARG A N 1
ATOM 756 C CA . ARG A 1 99 ? -16.109 -10.010 16.529 1.00 86.00 99 ARG A CA 1
ATOM 757 C C . ARG A 1 99 ? -16.398 -9.590 15.093 1.00 86.00 99 ARG A C 1
ATOM 759 O O . ARG A 1 99 ? -15.823 -10.162 14.169 1.00 86.00 99 ARG A O 1
ATOM 766 N N . MET A 1 100 ? -17.251 -8.587 14.900 1.00 86.62 100 MET A N 1
ATOM 767 C CA . MET A 1 100 ? -17.553 -8.024 13.585 1.00 86.62 100 MET A CA 1
ATOM 768 C C . MET A 1 100 ? -16.293 -7.441 12.934 1.00 86.62 100 MET A C 1
ATOM 770 O O . MET A 1 100 ? -16.000 -7.772 11.787 1.00 86.62 100 MET A O 1
ATOM 774 N N . GLY A 1 101 ? -15.524 -6.625 13.662 1.00 83.94 101 GLY A N 1
ATOM 775 C CA . GLY A 1 101 ? -14.277 -6.048 13.155 1.00 83.94 101 GLY A CA 1
ATOM 776 C C . GLY A 1 101 ? -13.255 -7.108 12.771 1.00 83.94 101 GLY A C 1
ATOM 777 O O . GLY A 1 101 ? -12.736 -7.081 11.661 1.00 83.94 101 GLY A O 1
ATOM 778 N N . SER A 1 102 ? -13.058 -8.107 13.631 1.00 84.75 102 SER A N 1
ATOM 779 C CA . SER A 1 102 ? -12.177 -9.244 13.343 1.00 84.75 102 SER A CA 1
ATOM 780 C C . SER A 1 102 ? -12.630 -10.011 12.098 1.00 84.75 102 SER A C 1
ATOM 782 O O . SER A 1 102 ? -11.817 -10.336 11.238 1.00 84.75 102 SER A O 1
ATOM 784 N N . SER A 1 103 ? -13.936 -10.253 11.958 1.00 86.69 103 SER A N 1
ATOM 785 C CA . SER A 1 103 ? -14.497 -10.961 10.800 1.00 86.69 103 SER A CA 1
ATOM 786 C C . SER A 1 103 ? -14.294 -10.183 9.500 1.00 86.69 103 SER A C 1
ATOM 788 O O . SER A 1 103 ? -13.940 -10.769 8.479 1.00 86.69 103 SER A O 1
ATOM 790 N N . LEU A 1 104 ? -14.474 -8.861 9.531 1.00 84.69 104 LEU A N 1
ATOM 791 C CA . LEU A 1 104 ? -14.264 -7.999 8.368 1.00 84.69 104 LEU A CA 1
ATOM 792 C C . LEU A 1 104 ? -12.791 -7.879 7.988 1.00 84.69 104 LEU A C 1
ATOM 794 O O . LEU A 1 104 ? -12.487 -7.920 6.800 1.00 84.69 104 LEU A O 1
ATOM 798 N N . LEU A 1 105 ? -11.886 -7.782 8.964 1.00 83.62 105 LEU A N 1
ATOM 799 C CA . LEU A 1 105 ? -10.444 -7.787 8.709 1.00 83.62 105 LEU A CA 1
ATOM 800 C C . LEU A 1 105 ? -10.008 -9.099 8.056 1.00 83.62 105 LEU A C 1
ATOM 802 O O . LEU A 1 105 ? -9.337 -9.074 7.028 1.00 83.62 105 LEU A O 1
ATOM 806 N N . VAL A 1 106 ? -10.455 -10.242 8.585 1.00 86.56 106 VAL A N 1
ATOM 807 C CA . VAL A 1 106 ? -10.164 -11.557 7.994 1.00 86.56 106 VAL A CA 1
ATOM 808 C C . VAL A 1 106 ? -10.751 -11.669 6.587 1.00 86.56 106 VAL A C 1
ATOM 810 O O . VAL A 1 106 ? -10.065 -12.123 5.674 1.00 86.56 106 VAL A O 1
ATOM 813 N N . MET A 1 107 ? -11.989 -11.218 6.368 1.00 86.56 107 MET A N 1
ATOM 814 C CA . MET A 1 107 ? -12.603 -11.252 5.039 1.00 86.56 107 MET A CA 1
ATOM 815 C C . MET A 1 107 ? -11.875 -10.336 4.047 1.00 86.56 107 MET A C 1
ATOM 817 O O . MET A 1 107 ? -11.603 -10.748 2.921 1.00 86.56 107 MET A O 1
ATOM 821 N N . GLY A 1 108 ? -11.494 -9.131 4.474 1.00 85.81 108 GLY A N 1
ATOM 822 C CA . GLY A 1 108 ? -10.675 -8.207 3.693 1.00 85.81 108 GLY A CA 1
ATOM 823 C C . GLY A 1 108 ? -9.313 -8.801 3.342 1.00 85.81 108 GLY A C 1
ATOM 824 O O . GLY A 1 108 ? -8.904 -8.735 2.185 1.00 85.81 108 GLY A O 1
ATOM 825 N N . LEU A 1 109 ? -8.655 -9.462 4.298 1.00 86.62 109 LEU A N 1
ATOM 826 C CA . LEU A 1 109 ? -7.382 -10.152 4.093 1.00 86.62 109 LEU A CA 1
ATOM 827 C C . LEU A 1 109 ? -7.507 -11.303 3.087 1.00 86.62 109 LEU A C 1
ATOM 829 O O . LEU A 1 109 ? -6.634 -11.457 2.233 1.00 86.62 109 LEU A O 1
ATOM 833 N N . ILE A 1 110 ? -8.580 -12.096 3.155 1.00 89.31 110 ILE A N 1
ATOM 834 C CA . ILE A 1 110 ? -8.839 -13.192 2.209 1.00 89.31 110 ILE A CA 1
ATOM 835 C C . ILE A 1 110 ? -9.054 -12.638 0.798 1.00 89.31 110 ILE A C 1
ATOM 837 O O . ILE A 1 110 ? -8.411 -13.102 -0.144 1.00 89.31 110 ILE A O 1
ATOM 841 N N . ILE A 1 111 ? -9.919 -11.628 0.649 1.00 88.88 111 ILE A N 1
ATOM 842 C CA . ILE A 1 111 ? -10.209 -10.999 -0.647 1.00 88.88 111 ILE A CA 1
ATOM 843 C C . ILE A 1 111 ? -8.937 -10.378 -1.225 1.00 88.88 111 ILE A C 1
ATOM 845 O O . ILE A 1 111 ? -8.598 -10.640 -2.379 1.00 88.88 111 ILE A O 1
ATOM 849 N N . PHE A 1 112 ? -8.203 -9.606 -0.422 1.00 88.62 112 PHE A N 1
ATOM 850 C CA . PHE A 1 112 ? -6.952 -8.999 -0.853 1.00 88.62 112 PHE A CA 1
ATOM 851 C C . PHE A 1 112 ? -5.926 -10.063 -1.241 1.00 88.62 112 PHE A C 1
ATOM 853 O O . PHE A 1 112 ? -5.340 -9.964 -2.310 1.00 88.62 112 PHE A O 1
ATOM 860 N N . SER A 1 113 ? -5.739 -11.110 -0.432 1.00 90.00 113 SER A N 1
ATOM 861 C CA . SER A 1 113 ? -4.794 -12.193 -0.739 1.00 90.00 113 SER A CA 1
ATOM 862 C C . SER A 1 113 ? -5.133 -12.894 -2.047 1.00 90.00 113 SER A C 1
ATOM 864 O O . SER A 1 113 ? -4.239 -13.171 -2.844 1.00 90.00 113 SER A O 1
ATOM 866 N N . PHE A 1 114 ? -6.417 -13.141 -2.305 1.00 91.88 114 PHE A N 1
ATOM 867 C CA . PHE A 1 114 ? -6.867 -13.746 -3.552 1.00 91.88 114 PHE A CA 1
ATOM 868 C C . PHE A 1 114 ? -6.564 -12.856 -4.768 1.00 91.88 114 PHE A C 1
ATOM 870 O O . PHE A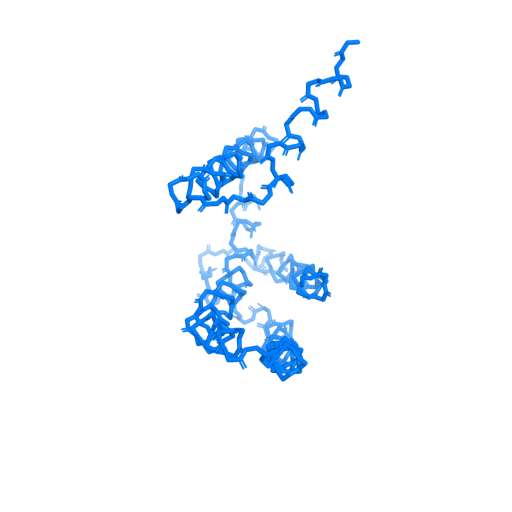 1 114 ? -5.987 -13.322 -5.752 1.00 91.88 114 PHE A O 1
ATOM 877 N N . VAL A 1 115 ? -6.893 -11.564 -4.693 1.00 90.56 115 VAL A N 1
ATOM 878 C CA . VAL A 1 115 ? -6.627 -10.605 -5.779 1.00 90.56 115 VAL A CA 1
ATOM 879 C C . VAL A 1 115 ? -5.122 -10.391 -5.979 1.00 90.56 115 VAL A C 1
ATOM 881 O O . VAL A 1 115 ? -4.638 -10.376 -7.110 1.00 90.56 115 VAL A O 1
ATOM 884 N N . SER A 1 116 ? -4.362 -10.295 -4.893 1.00 90.19 116 SER A N 1
ATOM 885 C CA . SER A 1 116 ? -2.905 -10.172 -4.901 1.00 90.19 116 SER A CA 1
ATOM 886 C C . SER A 1 116 ? -2.223 -11.393 -5.511 1.00 90.19 116 SER A C 1
ATOM 888 O O . SER A 1 116 ? -1.274 -11.245 -6.278 1.00 90.19 116 SER A O 1
ATOM 890 N N . LEU A 1 117 ? -2.732 -12.601 -5.257 1.00 91.88 117 LEU A N 1
ATOM 891 C CA . LEU A 1 117 ? -2.238 -13.820 -5.896 1.00 91.88 117 LEU A CA 1
ATOM 892 C C . LEU A 1 117 ? -2.485 -13.805 -7.412 1.00 91.88 117 LEU A C 1
ATOM 894 O O . LEU A 1 117 ? -1.586 -14.130 -8.189 1.00 91.88 117 LEU A O 1
ATOM 898 N N . LEU A 1 118 ? -3.678 -13.381 -7.841 1.00 92.44 118 LEU A N 1
ATOM 899 C CA . LEU A 1 118 ? -4.002 -13.193 -9.258 1.00 92.44 118 LEU A CA 1
ATOM 900 C C . LEU A 1 118 ? -3.043 -12.194 -9.915 1.00 92.44 118 LEU A C 1
ATOM 902 O O . LEU A 1 118 ? -2.449 -12.500 -10.949 1.00 92.44 118 LEU A O 1
ATOM 906 N N . LEU A 1 119 ? -2.825 -11.034 -9.296 1.00 90.75 119 LEU A N 1
ATOM 907 C CA . LEU A 1 119 ? -1.854 -10.059 -9.787 1.00 90.75 119 LEU A CA 1
ATOM 908 C C . LEU A 1 119 ? -0.432 -10.611 -9.834 1.00 90.75 119 LEU A C 1
ATOM 910 O O . LEU A 1 119 ? 0.292 -10.325 -10.778 1.00 90.75 119 LEU A O 1
ATOM 914 N N . PHE A 1 120 ? -0.015 -11.393 -8.842 1.00 91.62 120 PHE A N 1
ATOM 915 C CA . PHE A 1 120 ? 1.333 -11.951 -8.786 1.00 91.62 120 PHE A CA 1
ATOM 916 C C . PHE A 1 120 ? 1.607 -12.892 -9.971 1.00 91.62 120 PHE A C 1
ATOM 918 O O . PHE A 1 120 ? 2.667 -12.816 -10.610 1.00 91.62 120 PHE A O 1
ATOM 925 N N . ILE A 1 121 ? 0.634 -13.753 -10.290 1.00 93.31 121 ILE A N 1
ATOM 926 C CA . ILE A 1 121 ? 0.700 -14.705 -11.407 1.00 93.31 121 ILE A CA 1
ATOM 927 C C . ILE A 1 121 ? 0.638 -13.957 -12.743 1.00 93.31 121 ILE A C 1
ATOM 929 O O . ILE A 1 121 ? 1.497 -14.153 -13.606 1.00 93.31 121 ILE A O 1
ATOM 933 N N . PHE A 1 122 ? -0.327 -13.048 -12.895 1.00 92.88 122 PHE A N 1
ATOM 934 C CA . PHE A 1 122 ? -0.561 -12.289 -14.126 1.00 92.88 122 PHE A CA 1
ATOM 935 C C . PHE A 1 122 ? 0.225 -10.968 -14.205 1.00 92.88 122 PHE A C 1
ATOM 937 O O . PHE A 1 122 ? -0.020 -10.158 -15.098 1.00 92.88 122 PHE A O 1
ATOM 944 N N . ALA A 1 123 ? 1.218 -10.762 -13.336 1.00 90.56 123 ALA A N 1
ATOM 945 C CA . ALA A 1 123 ? 2.057 -9.563 -13.293 1.00 90.56 123 ALA A CA 1
ATOM 946 C C . ALA A 1 123 ? 2.602 -9.129 -14.670 1.00 90.56 123 ALA A C 1
ATOM 948 O O . ALA A 1 123 ? 2.447 -7.959 -15.015 1.00 90.56 123 ALA A O 1
ATOM 949 N N . PRO A 1 124 ? 3.187 -10.011 -15.512 1.00 88.31 124 PRO A N 1
ATOM 950 C CA . PRO A 1 124 ? 3.677 -9.589 -16.827 1.00 88.31 124 PRO A CA 1
ATOM 951 C C . PRO A 1 124 ? 2.558 -9.121 -17.770 1.00 88.31 124 PRO A C 1
ATOM 953 O O . PRO A 1 124 ? 2.775 -8.212 -18.570 1.00 88.31 124 PRO A O 1
ATOM 956 N N . PHE A 1 125 ? 1.359 -9.703 -17.666 1.00 91.81 125 PHE A N 1
ATOM 957 C CA . PHE A 1 125 ? 0.201 -9.295 -18.462 1.00 91.81 125 PHE A CA 1
ATOM 958 C C . PHE A 1 125 ? -0.272 -7.895 -18.059 1.00 91.81 125 PHE A C 1
ATOM 960 O O . PHE A 1 125 ? -0.409 -7.020 -18.916 1.00 91.81 125 PHE A O 1
ATOM 967 N N . PHE A 1 126 ? -0.439 -7.652 -16.756 1.00 89.81 126 PHE A N 1
ATOM 968 C CA . PHE A 1 126 ? -0.839 -6.342 -16.245 1.00 89.81 126 PHE A CA 1
ATOM 969 C C . PHE A 1 126 ? 0.216 -5.264 -16.504 1.00 89.81 126 PHE A C 1
ATOM 971 O O . PHE A 1 126 ? -0.142 -4.164 -16.918 1.00 89.81 126 PHE A O 1
ATOM 978 N N . SER A 1 127 ? 1.506 -5.576 -16.358 1.00 89.62 127 SER A N 1
ATOM 979 C CA . SER A 1 127 ? 2.591 -4.642 -16.686 1.00 89.62 127 SER A CA 1
ATOM 980 C C . SER A 1 127 ? 2.565 -4.220 -18.157 1.00 89.62 127 SER A C 1
ATOM 982 O O . SER A 1 127 ? 2.692 -3.034 -18.457 1.00 89.62 127 SER A O 1
ATOM 984 N N . LYS A 1 128 ? 2.326 -5.161 -19.082 1.00 89.62 128 LYS A N 1
ATOM 985 C CA . LYS A 1 128 ? 2.199 -4.857 -20.516 1.00 89.62 128 LYS A CA 1
ATOM 986 C C . LYS A 1 128 ? 0.960 -4.011 -20.826 1.00 89.62 128 LYS A C 1
ATOM 988 O O . LYS A 1 128 ? 1.026 -3.138 -21.686 1.00 89.62 128 LYS A O 1
ATOM 993 N N . LEU A 1 129 ? -0.153 -4.261 -20.133 1.00 89.38 129 LEU A N 1
ATOM 994 C CA . LEU A 1 129 ? -1.397 -3.506 -20.302 1.00 89.38 129 LEU A CA 1
ATOM 995 C C . LEU A 1 129 ? -1.286 -2.073 -19.758 1.00 89.38 129 LEU A C 1
ATOM 997 O O . LEU A 1 129 ? -1.776 -1.138 -20.384 1.00 89.38 129 LEU A O 1
ATOM 1001 N N . MET A 1 130 ? -0.642 -1.897 -18.603 1.00 86.56 130 MET A N 1
ATOM 1002 C CA . MET A 1 130 ? -0.497 -0.597 -17.940 1.00 86.56 130 MET A CA 1
ATOM 1003 C C . MET A 1 130 ? 0.528 0.311 -18.625 1.00 86.56 130 MET A C 1
ATOM 1005 O O . MET A 1 130 ? 0.369 1.531 -18.608 1.00 86.56 130 MET A O 1
ATOM 1009 N N . ALA A 1 131 ? 1.582 -0.266 -19.205 1.00 85.75 131 ALA A N 1
ATOM 1010 C CA . ALA A 1 131 ? 2.671 0.479 -19.827 1.00 85.75 131 ALA A CA 1
ATOM 1011 C C . ALA A 1 131 ? 3.068 -0.121 -21.192 1.00 85.75 131 ALA A C 1
ATOM 1013 O O . ALA A 1 131 ? 4.182 -0.623 -21.350 1.00 85.75 131 ALA A O 1
ATOM 1014 N N . PRO A 1 132 ? 2.195 -0.044 -22.217 1.00 79.25 132 PRO A N 1
ATOM 1015 C CA . PRO A 1 132 ? 2.485 -0.604 -23.540 1.00 79.25 132 PRO A CA 1
ATOM 1016 C C . PRO A 1 132 ? 3.650 0.095 -24.260 1.00 79.25 132 PRO A C 1
ATOM 1018 O O . PRO A 1 132 ? 4.215 -0.470 -25.190 1.00 79.25 132 PRO A O 1
ATOM 1021 N N . GLY A 1 133 ? 4.017 1.312 -23.839 1.00 83.88 133 GLY A N 1
ATOM 1022 C CA . GLY A 1 133 ? 5.150 2.069 -24.384 1.00 83.88 133 GLY A CA 1
ATOM 1023 C C . GLY A 1 133 ? 6.519 1.708 -23.794 1.00 83.88 133 GLY A C 1
ATOM 1024 O O . GLY A 1 133 ? 7.510 2.328 -24.168 1.00 83.88 133 GLY A O 1
ATOM 1025 N N . PHE A 1 134 ? 6.592 0.760 -22.854 1.00 87.62 134 PHE A N 1
ATOM 1026 C CA . PHE A 1 134 ? 7.853 0.320 -22.251 1.00 87.62 134 PHE A CA 1
ATOM 1027 C C . PHE A 1 134 ? 8.526 -0.776 -23.080 1.00 87.62 134 PHE A C 1
ATOM 1029 O O . PHE A 1 134 ? 7.868 -1.568 -23.757 1.00 87.62 134 PHE A O 1
ATOM 1036 N N . SER A 1 135 ? 9.858 -0.842 -23.013 1.00 89.19 135 SER A N 1
ATOM 1037 C CA . SER A 1 135 ? 10.605 -1.941 -23.631 1.00 89.19 135 SER A CA 1
ATOM 1038 C C . SER A 1 135 ? 10.303 -3.275 -22.936 1.00 89.19 135 SER A C 1
ATOM 1040 O O . SER A 1 135 ? 9.858 -3.312 -21.787 1.00 89.19 135 SER A O 1
ATOM 1042 N N . LEU A 1 136 ? 10.575 -4.397 -23.608 1.00 88.12 136 LEU A N 1
ATOM 1043 C CA . LEU A 1 136 ? 10.358 -5.730 -23.027 1.00 88.12 136 LEU A CA 1
ATOM 1044 C C . LEU A 1 136 ? 11.136 -5.928 -21.712 1.00 88.12 136 LEU A C 1
ATOM 1046 O O . LEU A 1 136 ? 10.592 -6.494 -20.763 1.00 88.12 136 LEU A O 1
ATOM 1050 N N . ASP A 1 137 ? 12.353 -5.386 -21.622 1.00 89.38 137 ASP A N 1
ATOM 1051 C CA . ASP A 1 137 ? 13.177 -5.426 -20.405 1.00 89.38 137 ASP A CA 1
ATOM 1052 C C . ASP A 1 137 ? 12.591 -4.575 -19.269 1.00 89.38 137 ASP A C 1
ATOM 1054 O O . ASP A 1 137 ? 12.653 -4.933 -18.095 1.00 89.38 137 ASP A O 1
ATOM 1058 N N . GLN A 1 138 ? 11.970 -3.442 -19.603 1.00 89.88 138 GLN A N 1
ATOM 1059 C CA . GLN A 1 138 ? 11.291 -2.598 -18.621 1.00 89.88 138 GLN A CA 1
ATOM 1060 C C . GLN A 1 138 ? 10.013 -3.258 -18.102 1.00 89.88 138 GLN A C 1
ATOM 1062 O O . GLN A 1 138 ? 9.719 -3.163 -16.914 1.00 89.88 138 GLN A O 1
ATOM 1067 N N . ILE A 1 139 ? 9.273 -3.960 -18.963 1.00 91.38 139 ILE A N 1
ATOM 1068 C CA . ILE A 1 139 ? 8.067 -4.703 -18.579 1.00 91.38 139 ILE A CA 1
ATOM 1069 C C . ILE A 1 139 ? 8.425 -5.882 -17.664 1.00 91.38 139 ILE A C 1
ATOM 1071 O O . ILE A 1 139 ? 7.729 -6.121 -16.673 1.00 91.38 139 ILE A O 1
ATOM 1075 N N . SER A 1 140 ? 9.512 -6.604 -17.949 1.00 91.94 140 SER A N 1
ATOM 1076 C CA . SER A 1 140 ? 9.971 -7.712 -17.100 1.00 91.94 140 SER A CA 1
ATOM 1077 C C . SER A 1 140 ? 10.461 -7.218 -15.732 1.00 91.94 140 SER A C 1
ATOM 1079 O O . SER A 1 140 ? 10.119 -7.808 -14.699 1.00 91.94 140 SER A O 1
ATOM 1081 N N . LEU A 1 141 ? 11.163 -6.079 -15.698 1.00 92.06 141 LEU A N 1
ATOM 1082 C CA . LEU A 1 141 ? 11.536 -5.399 -14.458 1.00 92.06 141 LEU A CA 1
ATOM 1083 C C . LEU A 1 141 ? 10.299 -4.925 -13.683 1.00 92.06 141 LEU A C 1
ATOM 1085 O O . LEU A 1 141 ? 10.191 -5.189 -12.487 1.00 92.06 141 LEU A O 1
ATOM 1089 N N . MET A 1 142 ? 9.336 -4.292 -14.358 1.00 93.31 142 MET A N 1
ATOM 1090 C CA . MET A 1 142 ? 8.079 -3.833 -13.760 1.00 93.31 142 MET A CA 1
ATOM 1091 C C . MET A 1 142 ? 7.323 -4.988 -13.102 1.00 93.31 142 MET A C 1
ATOM 1093 O O . MET A 1 142 ? 6.895 -4.862 -11.958 1.00 93.31 142 MET A O 1
ATOM 1097 N N . ALA A 1 143 ? 7.196 -6.125 -13.793 1.00 93.25 143 ALA A N 1
ATOM 1098 C CA . ALA A 1 143 ? 6.536 -7.314 -13.262 1.00 93.25 143 ALA A CA 1
ATOM 1099 C C . ALA A 1 143 ? 7.259 -7.871 -12.024 1.00 93.25 143 ALA A C 1
ATOM 1101 O O . ALA A 1 143 ? 6.613 -8.267 -11.056 1.00 93.25 143 ALA A O 1
ATOM 1102 N N . SER A 1 144 ? 8.594 -7.863 -12.028 1.00 94.25 144 SER A N 1
ATOM 1103 C CA . SER A 1 144 ? 9.399 -8.320 -10.889 1.00 94.25 144 SER A CA 1
ATOM 1104 C C . SER A 1 144 ? 9.231 -7.404 -9.674 1.00 94.25 144 SER A C 1
ATOM 1106 O O . SER A 1 144 ? 9.018 -7.885 -8.564 1.00 94.25 144 SER A O 1
ATOM 1108 N N . LEU A 1 145 ? 9.248 -6.085 -9.883 1.00 93.44 145 LEU A N 1
ATOM 1109 C CA . LEU A 1 145 ? 9.010 -5.102 -8.825 1.00 93.44 145 LEU A CA 1
ATOM 1110 C C . LEU A 1 145 ? 7.578 -5.174 -8.290 1.00 93.44 145 LEU A C 1
ATOM 1112 O O . LEU A 1 145 ? 7.383 -5.145 -7.080 1.00 93.44 145 LEU A O 1
ATOM 1116 N N . MET A 1 146 ? 6.587 -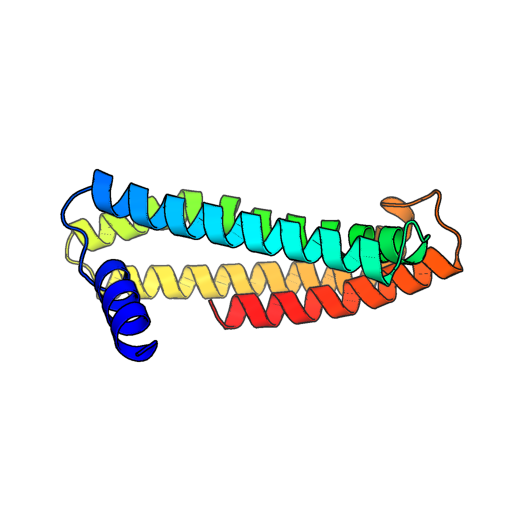5.326 -9.171 1.00 94.31 146 MET A N 1
ATOM 1117 C CA . MET A 1 146 ? 5.181 -5.467 -8.787 1.00 94.31 146 MET A CA 1
ATOM 1118 C C . MET A 1 146 ? 4.984 -6.673 -7.862 1.00 94.31 146 MET A C 1
ATOM 1120 O O . MET A 1 146 ? 4.337 -6.552 -6.828 1.00 94.31 146 MET A O 1
ATOM 1124 N N . ARG A 1 147 ? 5.610 -7.816 -8.172 1.00 93.69 147 ARG A N 1
ATOM 1125 C CA . ARG A 1 147 ? 5.585 -9.004 -7.303 1.00 93.69 147 ARG A CA 1
ATOM 1126 C C . ARG A 1 147 ? 6.147 -8.725 -5.909 1.00 93.69 147 ARG A C 1
ATOM 1128 O O . ARG A 1 147 ? 5.564 -9.173 -4.929 1.00 93.69 147 ARG A O 1
ATOM 1135 N N . ILE A 1 148 ? 7.251 -7.984 -5.815 1.00 93.31 148 ILE A N 1
ATOM 1136 C CA . ILE A 1 148 ? 7.860 -7.614 -4.527 1.00 93.31 148 ILE A CA 1
ATOM 1137 C C . ILE A 1 148 ? 6.930 -6.687 -3.731 1.00 93.31 148 ILE A C 1
ATOM 1139 O O . ILE A 1 148 ? 6.751 -6.883 -2.532 1.00 93.31 148 ILE A O 1
ATOM 1143 N N . ILE A 1 149 ? 6.317 -5.705 -4.395 1.00 92.44 149 ILE A N 1
ATOM 1144 C CA . ILE A 1 149 ? 5.415 -4.732 -3.762 1.00 92.44 149 ILE A CA 1
ATOM 1145 C C . ILE A 1 149 ? 4.167 -5.425 -3.210 1.00 92.44 149 ILE A C 1
ATOM 1147 O O . ILE A 1 149 ? 3.838 -5.225 -2.045 1.00 92.44 149 ILE A O 1
ATOM 1151 N N . ILE A 1 150 ? 3.547 -6.311 -3.994 1.00 91.69 150 ILE A N 1
ATOM 1152 C CA . ILE A 1 150 ? 2.372 -7.092 -3.574 1.00 91.69 150 ILE A CA 1
ATOM 1153 C C . ILE A 1 150 ? 2.665 -7.901 -2.304 1.00 91.69 150 ILE A C 1
ATOM 1155 O O . ILE A 1 150 ? 1.844 -7.948 -1.389 1.00 91.69 150 ILE A O 1
ATOM 1159 N N . LEU A 1 151 ? 3.845 -8.527 -2.220 1.00 89.88 151 LEU A N 1
ATOM 1160 C CA . LEU A 1 151 ? 4.247 -9.245 -1.009 1.00 89.88 151 LEU A CA 1
ATOM 1161 C C . LEU A 1 151 ? 4.370 -8.298 0.192 1.00 89.88 151 LEU A C 1
ATOM 1163 O O . LEU A 1 151 ? 3.936 -8.650 1.285 1.00 89.88 151 LEU A O 1
ATOM 1167 N N . GLY A 1 152 ? 4.916 -7.095 -0.005 1.00 88.75 152 GLY A N 1
ATOM 1168 C CA . GLY A 1 152 ? 4.999 -6.069 1.037 1.00 88.75 152 GLY A CA 1
ATOM 1169 C C . GLY A 1 152 ? 3.629 -5.599 1.538 1.00 88.75 152 GLY A C 1
ATOM 1170 O O . GLY A 1 152 ? 3.428 -5.470 2.745 1.00 88.75 152 GLY A O 1
ATOM 1171 N N . GLU A 1 153 ? 2.669 -5.398 0.638 1.00 87.94 153 GLU A N 1
ATOM 1172 C CA . GLU A 1 153 ? 1.304 -4.990 0.997 1.00 87.94 153 GLU A CA 1
ATOM 1173 C C . GLU A 1 153 ? 0.561 -6.067 1.795 1.00 87.94 153 GLU A C 1
ATOM 1175 O O . GLU A 1 153 ? -0.159 -5.740 2.737 1.00 87.94 153 GLU A O 1
ATOM 1180 N N . LEU A 1 154 ? 0.785 -7.352 1.494 1.00 85.50 154 LEU A N 1
ATOM 1181 C CA . LEU A 1 154 ? 0.226 -8.452 2.288 1.00 85.50 154 LEU A CA 1
ATOM 1182 C C . LEU A 1 154 ? 0.690 -8.393 3.746 1.00 85.50 154 LEU A C 1
ATOM 1184 O O . LEU A 1 154 ? -0.128 -8.526 4.656 1.00 85.50 154 LEU A O 1
ATOM 1188 N N . PHE A 1 155 ? 1.982 -8.143 3.979 1.00 86.44 155 PHE A N 1
ATOM 1189 C CA . PHE A 1 155 ? 2.501 -7.953 5.336 1.00 86.44 155 PHE A CA 1
ATOM 1190 C C . PHE A 1 155 ? 1.878 -6.740 6.025 1.00 86.44 155 PHE A C 1
ATOM 1192 O O . PHE A 1 155 ? 1.565 -6.809 7.212 1.00 86.44 155 PHE A O 1
ATOM 1199 N N . PHE A 1 156 ? 1.675 -5.645 5.292 1.00 81.81 156 PHE A N 1
ATOM 1200 C CA . PHE A 1 156 ? 1.078 -4.434 5.846 1.00 81.81 156 PHE A CA 1
ATOM 1201 C C . PHE A 1 156 ? -0.371 -4.652 6.304 1.00 81.81 156 PHE A C 1
ATOM 1203 O O . PHE A 1 156 ? -0.740 -4.194 7.384 1.00 81.81 156 PHE A O 1
ATOM 1210 N N . ILE A 1 157 ? -1.178 -5.388 5.533 1.00 78.94 157 ILE A N 1
ATOM 1211 C CA . ILE A 1 157 ? -2.566 -5.705 5.913 1.00 78.94 157 ILE A CA 1
ATOM 1212 C C . ILE A 1 157 ? -2.613 -6.601 7.145 1.00 78.94 157 ILE A C 1
ATOM 1214 O O . ILE A 1 157 ? -3.443 -6.379 8.011 1.00 78.94 157 ILE A O 1
ATOM 1218 N N . ILE A 1 158 ? -1.727 -7.593 7.250 1.00 77.75 158 ILE A N 1
ATOM 1219 C CA . ILE A 1 158 ? -1.682 -8.473 8.429 1.00 77.75 158 ILE A CA 1
ATOM 1220 C C . ILE A 1 158 ? -1.283 -7.689 9.691 1.00 77.75 158 ILE A C 1
ATOM 1222 O O . ILE A 1 158 ? -1.703 -8.036 10.792 1.00 77.75 158 ILE A O 1
ATOM 1226 N N . ALA A 1 159 ? -0.461 -6.649 9.539 1.00 72.62 159 ALA A N 1
ATOM 1227 C CA . ALA A 1 159 ? -0.003 -5.813 10.643 1.00 72.62 159 ALA A CA 1
ATOM 1228 C C . ALA A 1 159 ? -1.016 -4.742 11.097 1.00 72.62 159 ALA A C 1
ATOM 1230 O O . ALA A 1 159 ? -0.800 -4.151 12.157 1.00 72.62 159 ALA A O 1
ATOM 1231 N N . THR A 1 160 ? -2.059 -4.466 10.305 1.00 65.81 160 THR A N 1
ATOM 1232 C CA . THR A 1 160 ? -3.059 -3.408 10.553 1.00 65.81 160 THR A CA 1
ATOM 1233 C C . THR A 1 160 ? -4.301 -3.970 11.231 1.00 65.81 160 THR A C 1
ATOM 1235 O O . THR A 1 160 ? -4.717 -3.379 12.252 1.00 65.81 160 THR A O 1
#

Secondary structure (DSSP, 8-state):
--HHHHHHHHHHHHS---SHHHHHHHHHHHHHHHHHHHHHHHHHHHHHH-S-HHHHHHHHHHHHHHHHHHIIIIIIIHHHHHHHHHHHHHTT-HHHHHHHHHHHHHHHHHHHHHHHHHHHHHHHHHHHHH-TTS-HHHHHHHHHHHHHHHHHHHHHHHH-

Radius of gyration: 20.17 Å; chains: 1; bounding box: 44×34×51 Å

Sequence (160 aa):
MPKKFLEKGLQILLKRQTNILSAAFVIMGTVVIAQLLGLVRQRLLVAIFGASNILGVYLASSRLPDFLFQLIIAGALSSAFIPVFSEYLGKDKKEDACRMGSSLLVMGLIIFSFVSLLLFIFAPFFSKLMAPGFSLDQISLMASLMRIIILGELFFIIAT